Protein 3CT5 (pdb70)

Organism: Bacillus phage phi29 (NCBI:txid2884424)

Structure (mmCIF, N/CA/C/O backbone):
data_3CT5
#
_entry.id   3CT5
#
_cell.length_a   30.947
_cell.length_b   69.226
_cell.length_c   70.791
_cell.angle_alpha   90.00
_cell.angle_beta   90.00
_cell.angle_gamma   90.00
#
_symmetry.space_group_name_H-M   'P 21 21 21'
#
loop_
_entity.id
_entity.type
_entity.pdbx_description
1 polymer 'Morphogenesis protein 1'
2 branched 2-acetamido-2-deoxy-beta-D-glucopyranose-(1-4)-2-acetamido-2-deoxy-beta-D-glucopyranose-(1-4)-2-acetamido-2-deoxy-beta-D-glucopyranose
3 water water
#
loop_
_atom_site.group_PDB
_atom_site.id
_atom_site.type_symbol
_atom_site.label_atom_id
_atom_site.label_alt_id
_atom_site.label_comp_id
_atom_site.label_asym_id
_atom_site.label_entity_id
_atom_site.label_seq_id
_atom_site.pdbx_PDB_ins_code
_atom_site.Cartn_x
_atom_site.Cartn_y
_atom_site.Cartn_z
_atom_site.occupancy
_atom_site.B_iso_or_equiv
_atom_site.auth_seq_id
_atom_site.auth_comp_id
_atom_site.auth_asym_id
_atom_site.auth_atom_id
_atom_site.pdbx_PDB_model_num
ATOM 1 N N . MET A 1 1 ? 0.809 8.044 25.464 1.00 31.75 1 MET A N 1
ATOM 2 C CA . MET A 1 1 ? -0.607 7.996 25.052 1.00 31.97 1 MET A CA 1
ATOM 3 C C . MET A 1 1 ? -0.963 9.382 24.579 1.00 29.99 1 MET A C 1
ATOM 4 O O . MET A 1 1 ? -0.879 10.332 25.338 1.00 30.36 1 MET A O 1
ATOM 9 N N . VAL A 1 2 ? -1.322 9.493 23.302 1.00 27.13 2 VAL A N 1
ATOM 10 C CA . VAL A 1 2 ? -1.800 10.763 22.732 1.00 27.06 2 VAL A CA 1
ATOM 11 C C . VAL A 1 2 ? -2.986 10.469 21.805 1.00 25.22 2 VAL A C 1
ATOM 12 O O . VAL A 1 2 ? -3.126 9.345 21.308 1.00 26.30 2 VAL A O 1
ATOM 16 N N . TYR A 1 3 ? -3.841 11.480 21.581 1.00 25.28 3 TYR A N 1
ATOM 17 C CA . TYR A 1 3 ? -4.925 11.432 20.606 1.00 26.08 3 TYR A CA 1
ATOM 18 C C . TYR A 1 3 ? -4.480 12.070 19.301 1.00 26.50 3 TYR A C 1
ATOM 19 O O . TYR A 1 3 ? -3.973 13.187 19.290 1.00 27.25 3 TYR A O 1
ATOM 28 N N . VAL A 1 4 ? -4.653 11.348 18.200 1.00 25.70 4 VAL A N 1
ATOM 29 C CA . VAL A 1 4 ? -4.248 11.824 16.883 1.00 26.23 4 VAL A CA 1
ATOM 30 C C . VAL A 1 4 ? -5.384 11.443 15.950 1.00 26.12 4 VAL A C 1
ATOM 31 O O . VAL A 1 4 ? -5.599 10.284 15.648 1.00 26.13 4 VAL A O 1
ATOM 35 N N . SER A 1 5 ? -6.090 12.453 15.459 1.00 26.41 5 SER A N 1
ATOM 36 C CA . SER A 1 5 ? -7.296 12.230 14.662 1.00 26.08 5 SER A CA 1
ATOM 37 C C . SER A 1 5 ? -7.732 13.487 13.947 1.00 25.60 5 SER A C 1
ATOM 38 O O . SER A 1 5 ? -7.239 14.572 14.233 1.00 26.20 5 SER A O 1
ATOM 41 N N . ASN A 1 6 ? -8.610 13.326 12.972 1.00 25.76 6 ASN A N 1
ATOM 42 C CA . ASN A 1 6 ? -9.229 14.436 12.256 1.00 25.20 6 ASN A CA 1
ATOM 43 C C . ASN A 1 6 ? -10.598 14.784 12.850 1.00 25.91 6 ASN A C 1
ATOM 44 O O . ASN A 1 6 ? -11.621 14.737 12.168 1.00 26.20 6 ASN A O 1
ATOM 49 N N . LYS A 1 7 ? -10.566 15.176 14.109 1.00 26.95 7 LYS A N 1
ATOM 50 C CA . LYS A 1 7 ? -11.787 15.377 14.899 1.00 28.37 7 LYS A CA 1
ATOM 51 C C . LYS A 1 7 ? -11.474 16.375 16.004 1.00 25.72 7 LYS A C 1
ATOM 52 O O . LYS A 1 7 ? -10.344 16.438 16.496 1.00 27.84 7 LYS A O 1
ATOM 58 N N . TYR A 1 8 ? -12.462 17.180 16.401 1.00 25.53 8 TYR A N 1
ATOM 59 C CA . TYR A 1 8 ? -12.211 18.121 17.478 1.00 25.03 8 TYR A CA 1
ATOM 60 C C . TYR A 1 8 ? -12.181 17.383 18.801 1.00 26.00 8 TYR A C 1
ATOM 61 O O . TYR A 1 8 ? -13.041 16.543 19.029 1.00 26.35 8 TYR A O 1
ATOM 70 N N . LEU A 1 9 ? -11.168 17.663 19.616 1.00 25.07 9 LEU A N 1
ATOM 71 C CA . LEU A 1 9 ? -10.954 16.985 20.912 1.00 26.11 9 LEU A CA 1
ATOM 72 C C . LEU A 1 9 ? -11.735 17.667 22.001 1.00 26.33 9 LEU A C 1
ATOM 73 O O . LEU A 1 9 ? -11.925 18.881 21.961 1.00 27.14 9 LEU A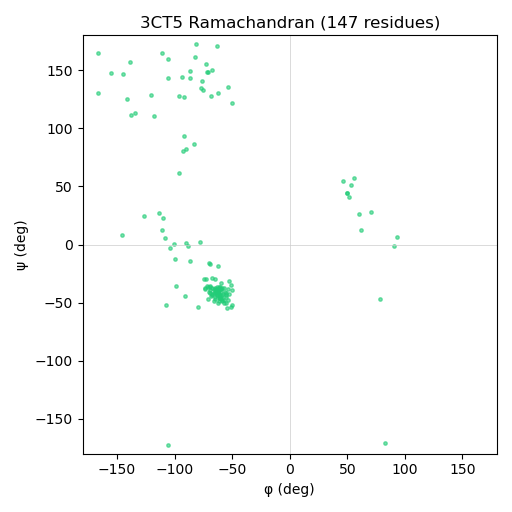 O 1
ATOM 78 N N . THR A 1 10 ? -12.140 16.873 22.981 1.00 26.13 10 THR A N 1
ATOM 79 C CA . THR A 1 10 ? -12.904 17.373 24.108 1.00 25.95 10 THR A CA 1
ATOM 80 C C . THR A 1 10 ? -11.875 17.967 25.024 1.00 25.12 10 THR A C 1
ATOM 81 O O . THR A 1 10 ? -10.653 17.818 24.820 1.00 26.16 10 THR A O 1
ATOM 85 N N . MET A 1 11 ? -12.331 18.635 26.072 1.00 26.88 11 MET A N 1
ATOM 86 C CA . MET A 1 11 ? -11.351 19.163 27.010 1.00 26.72 11 MET A CA 1
ATOM 87 C C . MET A 1 11 ? -10.482 18.093 27.677 1.00 26.94 11 MET A C 1
ATOM 88 O O . MET A 1 11 ? -9.313 18.326 27.962 1.00 27.06 11 MET A O 1
ATOM 93 N N . SER A 1 12 ? -11.074 16.945 27.972 1.00 26.81 12 SER A N 1
ATOM 94 C CA A SER A 1 12 ? -10.329 15.847 28.594 0.50 26.40 12 SER A CA 1
ATOM 95 C CA B SER A 1 12 ? -10.229 15.847 28.594 0.50 27.22 12 SER A CA 1
ATOM 96 C C . SER A 1 12 ? -9.252 15.294 27.671 1.00 27.79 12 SER A C 1
ATOM 97 O O . SER A 1 12 ? -8.163 14.999 28.113 1.00 27.61 12 SER A O 1
ATOM 102 N N . GLU A 1 13 ? -9.583 15.182 26.396 1.00 25.86 13 GLU A N 1
ATOM 103 C CA . GLU A 1 13 ? -8.629 14.676 25.399 1.00 26.69 13 GLU A CA 1
ATOM 104 C C . GLU A 1 13 ? -7.485 15.667 25.213 1.00 26.63 13 GLU A C 1
ATOM 105 O O . GLU A 1 13 ? -6.328 15.267 25.114 1.00 26.57 13 GLU A O 1
ATOM 111 N N . MET A 1 14 ? -7.814 16.958 25.141 1.00 27.27 14 MET A N 1
ATOM 112 C CA . MET A 1 14 ? -6.787 17.994 24.980 1.00 27.18 14 MET A CA 1
ATOM 113 C C . MET A 1 14 ? -5.816 17.968 26.120 1.00 26.65 14 MET A C 1
ATOM 114 O O . MET A 1 14 ? -4.614 18.143 25.959 1.00 28.73 14 MET A O 1
ATOM 119 N N . LYS A 1 15 ? -6.360 17.717 27.306 1.00 28.18 15 LYS A N 1
ATOM 120 C CA . LYS A 1 15 ? -5.493 17.660 28.437 1.00 27.71 15 LYS A CA 1
ATOM 121 C C . LYS A 1 15 ? -4.417 16.551 28.382 1.00 28.68 15 LYS A C 1
ATOM 122 O O . LYS A 1 15 ? -3.290 16.760 28.779 1.00 28.00 15 LYS A O 1
ATOM 128 N N . VAL A 1 16 ? -4.792 15.385 27.877 1.00 27.31 16 VAL A N 1
ATOM 129 C CA . VAL A 1 16 ? -3.795 14.318 27.656 1.00 27.14 16 VAL A CA 1
ATOM 130 C C . VAL A 1 16 ? -2.671 14.791 26.690 1.00 27.65 16 VAL A C 1
ATOM 131 O O . VAL A 1 16 ? -1.489 14.689 26.962 1.00 27.17 16 VAL A O 1
ATOM 135 N N . ASN A 1 17 ? -3.068 15.366 25.564 1.00 26.69 17 ASN A N 1
ATOM 136 C CA . ASN A 1 17 ? -2.072 15.819 24.588 1.00 26.47 17 ASN A CA 1
ATOM 137 C C . ASN A 1 17 ? -1.210 16.946 25.119 1.00 26.71 17 ASN A C 1
ATOM 138 O O . ASN A 1 17 ? -0.021 16.995 24.861 1.00 27.77 17 ASN A O 1
ATOM 143 N N . ALA A 1 18 ? -1.837 17.865 25.851 1.00 26.56 18 ALA A N 1
ATOM 144 C CA . ALA A 1 18 ? -1.122 19.051 26.334 1.00 27.01 18 ALA A CA 1
ATOM 145 C C . ALA A 1 18 ? -0.040 18.675 27.341 1.00 26.94 18 ALA A C 1
ATOM 146 O O . ALA A 1 18 ? 1.047 19.181 27.283 1.00 27.10 18 ALA A O 1
ATOM 148 N N . GLN A 1 19 ? -0.350 17.737 28.251 1.00 26.21 19 GLN A N 1
ATOM 149 C CA . GLN A 1 19 ? 0.705 17.288 29.172 1.00 26.57 19 GLN A CA 1
ATOM 150 C C . GLN A 1 19 ? 1.869 16.619 28.467 1.00 28.05 19 GLN A C 1
ATOM 151 O O . GLN A 1 19 ? 3.022 16.843 28.803 1.00 27.42 19 GLN A O 1
ATOM 157 N N . TYR A 1 20 ? 1.554 15.837 27.431 1.00 27.22 20 TYR A N 1
ATOM 158 C CA . TYR A 1 20 ? 2.610 15.203 26.645 1.00 27.61 20 TYR A CA 1
ATOM 159 C C . TYR A 1 20 ? 3.571 16.234 26.032 1.00 27.17 20 TYR A C 1
ATOM 160 O O . TYR A 1 20 ? 4.794 16.081 26.060 1.00 26.81 20 TYR A O 1
ATOM 169 N N . ILE A 1 21 ? 2.985 17.266 25.421 1.00 26.85 21 ILE A N 1
ATOM 170 C CA . ILE A 1 21 ? 3.774 18.332 24.772 1.00 27.15 21 ILE A CA 1
ATOM 171 C C . ILE A 1 21 ? 4.644 19.036 25.797 1.00 26.98 21 ILE A C 1
ATOM 172 O O . ILE A 1 21 ? 5.810 19.297 25.553 1.00 28.02 21 ILE A O 1
ATOM 177 N N . LEU A 1 22 ? 4.066 19.313 26.957 1.00 27.64 22 LEU A N 1
ATOM 178 C CA . LEU A 1 22 ? 4.851 20.016 27.975 1.00 28.28 22 LEU A CA 1
ATOM 179 C C . LEU A 1 22 ? 6.091 19.210 28.430 1.00 27.32 22 LEU A C 1
ATOM 180 O O . LEU A 1 22 ? 7.200 19.725 28.485 1.00 28.28 22 LEU A O 1
ATOM 185 N N . ASN A 1 23 ? 5.892 17.900 28.647 1.00 27.89 23 ASN A N 1
ATOM 186 C CA . ASN A 1 23 ? 7.012 17.016 29.009 1.00 27.81 23 ASN A CA 1
ATOM 187 C C . ASN A 1 23 ? 8.064 16.995 27.911 1.00 27.87 23 ASN A C 1
ATOM 188 O O . ASN A 1 23 ? 9.267 17.111 28.169 1.00 28.64 23 ASN A O 1
ATOM 193 N N . TYR A 1 24 ? 7.623 16.852 26.643 1.00 26.81 24 TYR A N 1
ATOM 194 C CA . TYR A 1 24 ? 8.569 16.750 25.538 1.00 28.22 24 TYR A CA 1
ATOM 195 C C . TYR A 1 24 ? 9.434 18.034 25.399 1.00 28.05 24 TYR A C 1
ATOM 196 O O . TYR A 1 24 ? 10.681 18.020 25.231 1.00 28.03 24 TYR A O 1
ATOM 205 N N . LEU A 1 25 ? 8.744 19.172 25.376 1.00 27.60 25 LEU A N 1
ATOM 206 C CA . LEU A 1 25 ? 9.444 20.404 25.107 1.00 27.76 25 LEU A CA 1
ATOM 207 C C . LEU A 1 25 ? 10.329 20.898 26.276 1.00 27.49 25 LEU A C 1
ATOM 208 O O . LEU A 1 25 ? 11.366 21.544 26.049 1.00 28.42 25 LEU A O 1
ATOM 213 N N . SER A 1 26 ? 9.912 20.564 27.492 1.00 28.54 26 SER A N 1
ATOM 214 C CA . SER A 1 26 ? 10.735 20.806 28.687 1.00 29.00 26 SER A CA 1
ATOM 215 C C . SER A 1 26 ? 12.115 20.132 28.597 1.00 28.90 26 SER A C 1
ATOM 216 O O . SER A 1 26 ? 13.120 20.713 29.014 1.00 29.81 26 SER A O 1
ATOM 219 N N . SER A 1 27 ? 12.182 18.931 28.015 1.00 28.90 27 SER A N 1
ATOM 220 C CA . SER A 1 27 ? 13.465 18.247 27.793 1.00 29.65 27 SER A CA 1
ATOM 221 C C . SER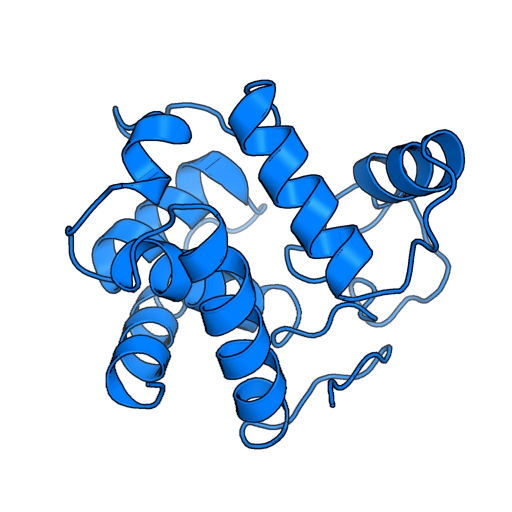 A 1 27 ? 14.329 18.912 26.740 1.00 29.72 27 SER A C 1
ATOM 222 O 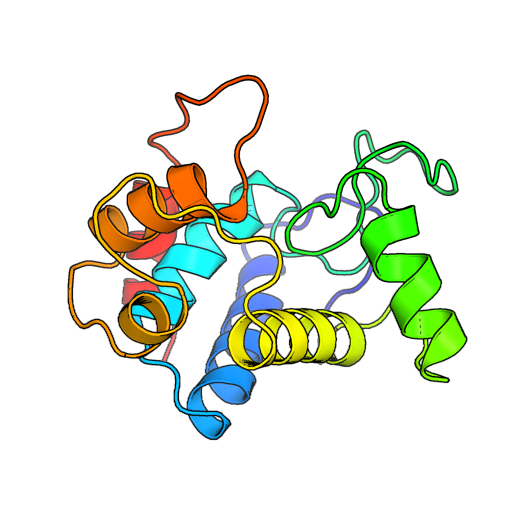O . SER A 1 27 ? 15.531 18.659 26.651 1.00 29.68 27 SER A O 1
ATOM 225 N N . ASN A 1 28 ? 13.714 19.782 25.932 1.00 29.88 28 ASN A N 1
ATOM 226 C CA . ASN A 1 28 ? 14.443 20.468 24.882 1.00 30.90 28 ASN A CA 1
ATOM 227 C C . ASN A 1 28 ? 14.614 21.949 25.157 1.00 31.87 28 ASN A C 1
ATOM 228 O O . ASN A 1 28 ? 14.780 22.754 24.221 1.00 33.76 28 ASN A O 1
ATOM 233 N N . GLY A 1 29 ? 14.533 22.318 26.432 1.00 30.97 29 GLY A N 1
ATOM 234 C CA . GLY A 1 29 ? 14.950 23.633 26.861 1.00 30.71 29 GLY A CA 1
ATOM 235 C C . GLY A 1 29 ? 13.852 24.689 26.899 1.00 29.52 29 GLY A C 1
ATOM 236 O O . GLY A 1 29 ? 14.132 25.851 27.156 1.00 31.55 29 GLY A O 1
ATOM 237 N N . TRP A 1 30 ? 12.594 24.322 26.672 1.00 27.88 30 TRP A N 1
ATOM 238 C CA . TRP A 1 30 ? 11.534 25.346 26.744 1.00 28.16 30 TRP A CA 1
ATOM 239 C C . TRP A 1 30 ? 10.968 25.561 28.167 1.00 28.60 30 TRP A C 1
ATOM 240 O O . TRP A 1 30 ? 10.790 24.603 28.932 1.00 28.19 30 TRP A O 1
ATOM 251 N N . THR A 1 31 ? 10.634 26.806 28.509 1.00 27.52 31 THR A N 1
ATOM 252 C CA . THR A 1 31 ? 9.924 27.071 29.773 1.00 27.30 31 THR A CA 1
ATOM 253 C C . THR A 1 31 ? 8.464 26.634 29.739 1.00 27.34 31 THR A C 1
ATOM 254 O O . THR A 1 31 ? 7.862 26.585 28.658 1.00 26.69 31 THR A O 1
ATOM 258 N N . LYS A 1 32 ? 7.873 26.353 30.902 1.00 26.59 32 LYS A N 1
ATOM 259 C CA . LYS A 1 32 ? 6.483 26.011 31.027 1.00 26.84 32 LYS A CA 1
ATOM 260 C C . LYS A 1 32 ? 5.604 27.149 30.500 1.00 26.45 32 LYS A C 1
ATOM 261 O O . LYS A 1 32 ? 4.572 26.906 29.878 1.00 26.43 32 LYS A O 1
ATOM 267 N N . GLN A 1 33 ? 5.999 28.395 30.798 1.00 25.91 33 GLN A N 1
ATOM 268 C CA . GLN A 1 33 ? 5.229 29.554 30.289 1.00 26.04 33 GLN A CA 1
ATOM 269 C C . GLN A 1 33 ? 5.162 29.624 28.739 1.00 25.79 33 GLN A C 1
ATOM 270 O O . GLN A 1 33 ? 4.091 29.847 28.191 1.00 26.65 33 GLN A O 1
ATOM 276 N N . ALA A 1 34 ? 6.309 29.423 28.105 1.00 26.82 34 ALA A N 1
ATOM 277 C CA . ALA A 1 34 ? 6.420 29.424 26.640 1.00 26.27 34 ALA A CA 1
ATOM 278 C C . ALA A 1 34 ? 5.645 28.263 26.047 1.00 26.58 34 ALA A C 1
ATOM 279 O O . ALA A 1 34 ? 4.911 28.426 25.084 1.00 26.03 34 ALA A O 1
ATOM 281 N N . ILE A 1 35 ? 5.785 27.085 26.630 1.00 26.43 35 ILE A N 1
ATOM 282 C CA . ILE A 1 35 ? 4.990 25.964 26.202 1.00 26.67 35 ILE A CA 1
ATOM 283 C C . ILE A 1 35 ? 3.503 26.250 26.301 1.00 25.70 35 ILE A C 1
ATOM 284 O O . ILE A 1 35 ? 2.761 26.005 25.355 1.00 26.68 35 ILE A O 1
ATOM 289 N N . CYS A 1 36 ? 3.032 26.783 27.434 1.00 25.74 36 CYS A N 1
ATOM 290 C CA . CYS A 1 36 ? 1.588 27.043 27.619 1.00 26.51 36 CYS A CA 1
ATOM 291 C C . CYS A 1 36 ? 1.027 28.151 26.696 1.00 25.38 36 CYS A C 1
ATOM 292 O O . CYS A 1 36 ? -0.082 28.043 26.215 1.00 27.44 36 CYS A O 1
ATOM 295 N N . GLY A 1 37 ? 1.839 29.159 26.481 1.00 26.75 37 GLY A N 1
ATOM 296 C CA . GLY A 1 37 ? 1.539 30.172 25.475 1.00 25.83 37 GLY A CA 1
ATOM 297 C C . GLY A 1 37 ? 1.305 29.528 24.114 1.00 26.96 37 GLY A C 1
ATOM 298 O O . GLY A 1 37 ? 0.315 29.863 23.444 1.00 27.31 37 GLY A O 1
ATOM 299 N N . MET A 1 38 ? 2.173 28.575 23.734 1.00 26.98 38 MET A N 1
ATOM 300 C CA . MET A 1 38 ? 1.975 27.850 22.479 1.00 26.51 38 MET A CA 1
ATOM 301 C C . MET A 1 38 ? 0.769 26.932 22.572 1.00 26.12 38 MET A C 1
ATOM 302 O O . MET A 1 38 ? -0.007 26.841 21.608 1.00 26.90 38 MET A O 1
ATOM 307 N N . LEU A 1 39 ? 0.568 26.227 23.702 1.00 26.52 39 LEU A N 1
ATOM 308 C CA . LEU A 1 39 ? -0.603 25.390 23.853 1.00 25.92 39 LEU A CA 1
ATOM 309 C C . LEU A 1 39 ? -1.943 26.145 23.720 1.00 26.36 39 LEU A C 1
ATOM 310 O O . LEU A 1 39 ? -2.924 25.650 23.154 1.00 26.86 39 LEU A O 1
ATOM 315 N N . GLY A 1 40 ? -1.936 27.374 24.251 1.00 26.99 40 GLY A N 1
ATOM 316 C CA . GLY A 1 40 ? -3.128 28.224 24.157 1.00 26.06 40 GLY A CA 1
ATOM 317 C C . GLY A 1 40 ? -3.473 28.488 22.704 1.00 26.45 40 GLY A C 1
ATOM 318 O O . GLY A 1 40 ? -4.645 28.506 22.318 1.00 27.08 40 GLY A O 1
ATOM 319 N N . ASN A 1 41 ? -2.426 28.639 21.872 1.00 25.71 41 ASN A N 1
ATOM 320 C CA . ASN A 1 41 ? -2.630 28.754 20.437 1.00 26.00 41 ASN A CA 1
ATOM 321 C C . ASN A 1 41 ? -3.077 27.439 19.800 1.00 26.22 41 ASN A C 1
ATOM 322 O O . ASN A 1 41 ? -4.012 27.400 18.996 1.00 26.56 41 ASN A O 1
ATOM 327 N N . MET A 1 42 ? -2.386 26.355 20.146 1.00 26.02 42 MET A N 1
ATOM 328 C CA . MET A 1 42 ? -2.718 25.061 19.541 1.00 27.14 42 MET A CA 1
ATOM 329 C C . MET A 1 42 ? -4.165 24.642 19.827 1.00 26.60 42 MET A C 1
ATOM 330 O O . MET A 1 42 ? -4.800 23.960 19.035 1.00 26.82 42 MET A O 1
ATOM 335 N N . GLN A 1 43 ? -4.682 25.019 21.013 1.00 27.44 43 GLN A N 1
ATOM 336 C CA . GLN A 1 43 ? -6.058 24.699 21.311 1.00 26.35 43 GLN A CA 1
ATOM 337 C C . GLN A 1 43 ? -7.034 25.343 20.302 1.00 27.02 43 GLN A C 1
ATOM 338 O O . GLN A 1 43 ? -7.944 24.674 19.804 1.00 27.85 43 GLN A O 1
ATOM 344 N N . SER A 1 44 ? -6.795 26.616 19.966 1.00 27.24 44 SER A N 1
ATOM 345 C CA . SER A 1 44 ? -7.621 27.288 18.979 1.00 27.95 44 SER A CA 1
ATOM 346 C C . SER A 1 44 ? -7.356 26.758 17.573 1.00 27.83 44 SER A C 1
ATOM 347 O O . SER A 1 44 ? -8.267 26.613 16.754 1.00 28.73 44 SER A O 1
ATOM 350 N N . GLU A 1 45 ? -6.089 26.434 17.273 1.00 27.09 45 GLU A N 1
ATOM 351 C CA . GLU A 1 45 ? -5.779 25.978 15.930 1.00 27.73 45 GLU A CA 1
ATOM 352 C C . GLU A 1 45 ? -6.378 24.605 15.615 1.00 27.54 45 GLU A C 1
ATOM 353 O O . GLU A 1 45 ? -6.861 24.374 14.507 1.00 28.20 45 GLU A O 1
ATOM 359 N N . SER A 1 46 ? -6.250 23.662 16.567 1.00 26.83 46 SER A N 1
ATOM 360 C CA . SER A 1 46 ? -6.493 22.264 16.271 1.00 26.94 46 SER A CA 1
ATOM 361 C C . SER A 1 46 ? -7.106 21.472 17.435 1.00 26.51 46 SER A C 1
ATOM 362 O O . SER A 1 46 ? -7.126 20.260 17.361 1.00 27.32 46 SER A O 1
ATOM 365 N N . THR A 1 47 ? -7.504 22.165 18.502 1.00 26.07 47 THR A N 1
ATOM 366 C CA . THR A 1 47 ? -7.830 21.476 19.756 1.00 26.63 47 THR A CA 1
ATOM 367 C C . THR A 1 47 ? -6.679 20.553 20.156 1.00 26.47 47 THR A C 1
ATOM 368 O O . THR A 1 47 ? -6.887 19.437 20.637 1.00 27.54 47 THR A O 1
ATOM 372 N N . ILE A 1 48 ? -5.457 21.058 19.977 1.00 26.02 48 ILE A N 1
ATOM 373 C CA . ILE A 1 48 ? -4.202 20.349 20.312 1.00 26.61 48 ILE A CA 1
ATOM 374 C C . ILE A 1 48 ? -4.168 18.920 19.736 1.00 26.73 48 ILE A C 1
ATOM 375 O O . ILE A 1 48 ? -3.785 17.967 20.417 1.00 26.81 48 ILE A O 1
ATOM 380 N N . ASN A 1 49 ? -4.586 18.784 18.477 1.00 26.89 49 ASN A N 1
ATOM 381 C CA . ASN A 1 49 ? -4.704 17.507 17.847 1.00 27.06 49 ASN A CA 1
ATOM 382 C C . ASN A 1 49 ? -3.744 17.431 16.640 1.00 27.13 49 ASN A C 1
ATOM 383 O O . ASN A 1 49 ? -3.952 18.080 15.639 1.00 26.93 49 ASN A O 1
ATOM 388 N N . PRO A 1 50 ? -2.682 16.596 16.736 1.00 26.48 50 PRO A N 1
ATOM 389 C CA . PRO A 1 50 ? -1.734 16.489 15.616 1.00 27.03 50 PRO A CA 1
ATOM 390 C C . PRO A 1 50 ? -2.367 15.966 14.340 1.00 27.16 50 PRO A C 1
ATOM 391 O O . PRO A 1 50 ? -1.755 16.101 13.264 1.00 27.47 50 PRO A O 1
ATOM 395 N N . GLY A 1 51 ? -3.532 15.317 14.428 1.00 26.35 51 GLY A N 1
ATOM 396 C CA . GLY A 1 51 ? -4.178 14.716 13.266 1.00 27.01 51 GLY A CA 1
ATOM 397 C C . GLY A 1 51 ? -5.146 15.601 12.498 1.00 26.57 51 GLY A C 1
ATOM 398 O O . GLY A 1 51 ? -5.725 15.159 11.488 1.00 27.61 51 GLY A O 1
ATOM 399 N N . LEU A 1 52 ? -5.298 16.834 12.921 1.00 26.18 52 LEU A N 1
ATOM 400 C CA . LEU A 1 52 ? -6.439 17.613 12.466 1.00 26.45 52 LEU A CA 1
ATOM 401 C C . LEU A 1 52 ? -6.179 18.434 11.226 1.00 26.07 52 LEU A C 1
ATOM 402 O O . LEU A 1 52 ? -5.224 19.236 11.159 1.00 25.79 52 LEU A O 1
ATOM 407 N N . TRP A 1 53 ? -7.036 18.257 10.233 1.00 26.21 53 TRP A N 1
ATOM 408 C CA . TRP A 1 53 ? -7.002 19.078 9.038 1.00 26.09 53 TRP A CA 1
ATOM 409 C C . TRP A 1 53 ? -7.952 20.254 9.171 1.00 25.46 53 TRP A C 1
ATOM 410 O O . TRP A 1 53 ? -9.051 20.108 9.731 1.00 26.02 53 TRP A O 1
ATOM 421 N N . GLN A 1 54 ? -7.584 21.405 8.629 1.00 25.13 54 GLN A N 1
ATOM 422 C CA . GLN A 1 54 ? -8.471 22.568 8.643 1.00 26.37 54 GLN A CA 1
ATOM 423 C C . GLN A 1 54 ? -9.829 22.185 8.046 1.00 25.28 54 GLN A C 1
ATOM 424 O O . GLN A 1 54 ? -9.896 21.521 7.031 1.00 25.33 54 GLN A O 1
ATOM 430 N N . ASN A 1 55 ? -10.895 22.625 8.713 1.00 26.14 55 ASN A N 1
ATOM 431 C CA . ASN A 1 55 ? -12.280 22.303 8.332 1.00 25.70 55 ASN A CA 1
ATOM 432 C C . ASN A 1 55 ? -12.587 20.824 8.381 1.00 25.59 55 ASN A 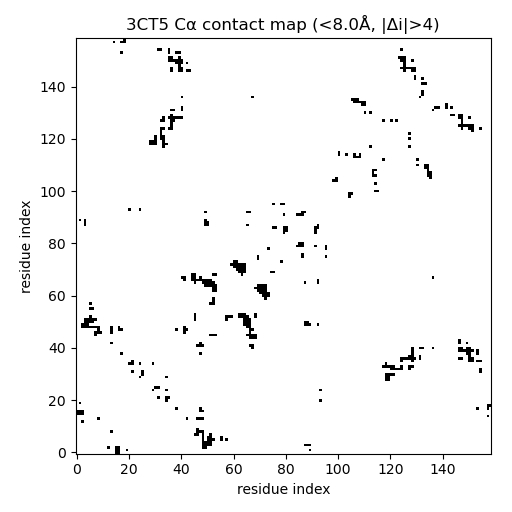C 1
ATOM 433 O O . ASN A 1 55 ? -13.635 20.406 7.860 1.00 25.00 55 ASN A O 1
ATOM 438 N N . LEU A 1 56 ? -11.706 20.023 8.992 1.00 25.37 56 LEU A N 1
ATOM 439 C CA . LEU A 1 56 ? -11.819 18.557 8.940 1.00 24.91 56 LEU A CA 1
ATOM 440 C C . LEU A 1 56 ? -11.751 18.077 7.501 1.00 25.04 56 LEU A C 1
ATOM 441 O O . LEU A 1 56 ? -12.275 17.000 7.163 1.00 26.33 56 LEU A O 1
ATOM 446 N N . ASP A 1 57 ? -11.090 18.857 6.641 1.00 25.77 57 ASP A N 1
ATOM 447 C CA . ASP A 1 57 ? -10.982 18.508 5.234 1.00 26.13 57 ASP A CA 1
ATOM 448 C C . ASP A 1 57 ? -9.722 17.641 4.969 1.00 26.27 57 ASP A C 1
ATOM 449 O O . ASP A 1 57 ? -8.671 18.124 4.519 1.00 25.26 57 ASP A O 1
ATOM 454 N N . GLU A 1 58 ? -9.856 16.347 5.233 1.00 26.21 58 GLU A N 1
ATOM 455 C CA . GLU A 1 58 ? -8.727 15.417 5.164 1.00 26.21 58 GLU A CA 1
ATOM 456 C C . GLU A 1 58 ? -8.143 15.324 3.761 1.00 25.70 58 GLU A C 1
ATOM 457 O O . GLU A 1 58 ? -8.885 15.164 2.768 1.00 25.89 58 GLU A O 1
ATOM 463 N N . GLY A 1 59 ? -6.821 15.460 3.646 1.00 25.46 59 GLY A N 1
ATOM 464 C CA . GLY A 1 59 ? -6.181 15.315 2.355 1.00 26.28 59 GLY A CA 1
ATOM 465 C C . GLY A 1 59 ? -6.027 16.577 1.531 1.00 26.20 59 GLY A C 1
ATOM 466 O O . GLY A 1 59 ? -5.491 16.537 0.424 1.00 27.31 59 GLY A O 1
ATOM 467 N N . ASN A 1 60 ? -6.515 17.700 2.052 1.00 26.42 60 ASN A N 1
ATOM 468 C CA . ASN A 1 60 ? -6.340 18.959 1.345 1.00 27.01 60 ASN A CA 1
ATOM 469 C C . ASN A 1 60 ? -5.067 19.610 1.845 1.00 27.26 60 ASN A C 1
ATOM 470 O O . ASN A 1 60 ? -5.072 20.350 2.841 1.00 27.96 60 ASN A O 1
ATOM 475 N N . THR A 1 61 ? -3.974 19.349 1.137 1.00 27.71 61 THR A N 1
ATOM 476 C CA . THR A 1 61 ? -2.648 19.855 1.595 1.00 27.51 61 THR A CA 1
ATOM 477 C C . THR A 1 61 ? -2.408 21.345 1.312 1.00 27.42 61 THR A C 1
ATOM 478 O O . THR A 1 61 ? -1.348 21.854 1.642 1.00 28.25 61 THR A O 1
ATOM 482 N N . SER A 1 62 ? -3.371 22.059 0.740 1.00 27.14 62 SER A N 1
ATOM 483 C CA . SER A 1 62 ? -3.228 23.495 0.567 1.00 27.49 62 SER A CA 1
ATOM 484 C C . SER A 1 62 ? -3.685 24.266 1.788 1.00 28.48 62 SER A C 1
ATOM 485 O O . SER A 1 62 ? -3.464 25.474 1.886 1.00 29.89 62 SER A O 1
ATOM 488 N N . LEU A 1 63 ? -4.400 23.573 2.675 1.00 27.61 63 LEU A N 1
ATOM 489 C CA . LEU A 1 63 ? -4.982 24.194 3.865 1.00 28.89 63 LEU A CA 1
ATOM 490 C C . LEU A 1 63 ? -4.169 23.786 5.118 1.00 27.56 63 LEU A C 1
ATOM 491 O O . LEU A 1 63 ? -3.142 23.096 4.997 1.00 26.57 63 LEU A O 1
ATOM 496 N N . GLY A 1 64 ? -4.674 24.161 6.288 1.00 27.11 64 GLY A N 1
ATOM 497 C CA . GLY A 1 64 ? -3.958 23.882 7.550 1.00 26.86 64 GLY A CA 1
ATOM 498 C C . GLY A 1 64 ? -3.949 22.413 7.955 1.00 26.29 64 GLY A C 1
ATOM 499 O O . GLY A 1 64 ? -4.893 21.642 7.701 1.00 26.54 64 GLY A O 1
ATOM 500 N N . PHE A 1 65 ? -2.878 21.994 8.618 1.00 27.06 65 PHE A N 1
ATOM 501 C CA . PHE A 1 65 ? -2.822 20.662 9.210 1.00 26.65 65 PHE A CA 1
ATOM 502 C C . PHE A 1 65 ? -2.042 20.701 10.517 1.00 26.86 65 PHE A C 1
ATOM 503 O O . PHE A 1 65 ? -1.067 21.463 10.655 1.00 27.72 65 PHE A O 1
ATOM 511 N N . GLY A 1 66 ? -2.440 19.871 11.468 1.00 26.46 66 GLY A N 1
ATOM 512 C CA . GLY A 1 66 ? -1.623 19.604 12.668 1.00 26.26 66 GLY A CA 1
ATOM 513 C C . GLY A 1 66 ? -1.744 20.605 13.786 1.00 26.53 66 GLY A C 1
ATOM 514 O O . GLY A 1 66 ? -2.582 21.538 13.757 1.00 26.42 66 GLY A O 1
ATOM 515 N N . LEU A 1 67 ? -0.857 20.444 14.783 1.00 26.28 67 LEU A N 1
ATOM 516 C CA . LEU A 1 67 ? -1.039 21.155 16.061 1.00 26.35 67 LEU A CA 1
ATOM 517 C C . LEU A 1 67 ? -1.220 22.648 15.916 1.00 26.67 67 LEU A C 1
ATOM 518 O O . LEU A 1 67 ? -2.095 23.285 16.550 1.00 26.55 67 LEU A O 1
ATOM 523 N N . VAL A 1 68 ? -0.414 23.238 15.051 1.00 26.50 68 VAL A N 1
ATOM 524 C CA . VAL A 1 68 ? -0.344 24.677 14.863 1.00 26.74 68 VAL A CA 1
ATOM 525 C C . VAL A 1 68 ? -0.966 25.121 13.535 1.00 27.29 68 VAL A C 1
ATOM 526 O O . VAL A 1 68 ? -0.902 26.293 13.189 1.00 27.83 68 VAL A O 1
ATOM 530 N N . GLN A 1 69 ? -1.562 24.156 12.835 1.00 26.67 69 GLN A N 1
ATOM 531 C CA . GLN A 1 69 ? -2.172 24.431 11.505 1.00 27.16 69 GLN A CA 1
ATOM 532 C C . GLN A 1 69 ? -1.187 25.039 10.519 1.00 26.57 69 GLN A C 1
ATOM 533 O O . GLN A 1 69 ? -1.389 26.140 9.977 1.00 27.70 69 GLN A O 1
ATOM 539 N N . TRP A 1 70 ? -0.111 24.296 10.318 1.00 27.05 70 TRP A N 1
ATOM 540 C CA . TRP A 1 70 ? 0.815 24.652 9.209 1.00 27.35 70 TRP A CA 1
ATOM 541 C C . TRP A 1 70 ? -0.025 24.841 7.927 1.00 28.54 70 TRP A C 1
ATOM 542 O O . TRP A 1 70 ? -0.740 23.905 7.540 1.00 27.63 70 TRP A O 1
ATOM 553 N N . THR A 1 71 ? 0.057 26.035 7.328 1.00 28.72 71 THR A N 1
ATOM 554 C CA . THR A 1 71 ? -0.773 26.431 6.159 1.00 28.52 71 THR A CA 1
ATOM 555 C C . THR A 1 71 ? 0.144 27.097 5.104 1.00 29.85 71 THR A C 1
ATOM 556 O O . THR A 1 71 ? 0.675 28.190 5.389 1.00 30.82 71 THR A O 1
ATOM 560 N N . PRO A 1 72 ? 0.339 26.462 3.913 1.00 28.81 72 PRO A N 1
ATOM 561 C CA . PRO A 1 72 ? -0.257 25.201 3.495 1.00 28.93 72 PRO A CA 1
ATOM 562 C C . PRO A 1 72 ? 0.340 24.017 4.237 1.00 29.57 72 PRO A C 1
ATOM 563 O O . PRO A 1 72 ? 1.520 24.048 4.574 1.00 30.06 72 PRO A O 1
ATOM 567 N N . ALA A 1 73 ? -0.454 22.971 4.473 1.00 28.37 73 ALA A N 1
ATOM 568 C CA . ALA A 1 73 ? 0.007 21.752 5.123 1.00 28.48 73 ALA A CA 1
ATOM 569 C C . ALA A 1 73 ? 1.252 21.202 4.491 1.00 29.83 73 ALA A C 1
ATOM 570 O O . ALA A 1 73 ? 2.107 20.578 5.162 1.00 30.78 73 ALA A O 1
ATOM 572 N N . SER A 1 74 ? 1.359 21.362 3.178 1.00 29.13 74 SER A N 1
ATOM 573 C CA . SER A 1 74 ? 2.582 20.974 2.502 1.00 30.70 74 SER A CA 1
ATOM 574 C C . SER A 1 74 ? 3.876 21.594 3.134 1.00 29.34 74 SER A C 1
ATOM 575 O O . SER A 1 74 ? 4.895 20.926 3.159 1.00 31.87 74 SER A O 1
ATOM 578 N N . ASN A 1 75 ? 3.805 22.795 3.720 1.00 30.14 75 ASN A N 1
ATOM 579 C CA . ASN A 1 75 ? 4.998 23.382 4.406 1.00 31.56 75 ASN A CA 1
ATOM 580 C C . ASN A 1 75 ? 5.568 22.401 5.434 1.00 31.85 75 ASN A C 1
ATOM 581 O O . ASN A 1 75 ? 6.783 22.315 5.593 1.00 33.43 75 ASN A O 1
ATOM 586 N N . TYR A 1 76 ? 4.698 21.679 6.141 1.00 31.33 76 TYR A N 1
ATOM 587 C CA . TYR A 1 76 ? 5.125 20.629 7.079 1.00 29.94 76 TYR A CA 1
ATOM 588 C C . TYR A 1 76 ? 5.244 19.215 6.494 1.00 29.67 76 TYR A C 1
ATOM 589 O O . TYR A 1 76 ? 6.190 18.471 6.766 1.00 28.31 76 TYR A O 1
ATOM 598 N N . ILE A 1 77 ? 4.255 18.816 5.698 1.00 28.93 77 ILE A N 1
ATOM 599 C CA . ILE A 1 77 ? 4.225 17.467 5.209 1.00 29.83 77 ILE A CA 1
ATOM 600 C C . ILE A 1 77 ? 5.430 17.184 4.306 1.00 29.10 77 ILE A C 1
ATOM 601 O O . ILE A 1 77 ? 6.019 16.132 4.441 1.00 28.40 77 ILE A O 1
ATOM 606 N N . ASN A 1 78 ? 5.774 18.161 3.445 1.00 29.98 78 ASN A N 1
ATOM 607 C CA . ASN A 1 78 ? 6.952 18.056 2.582 1.00 30.04 78 ASN A CA 1
ATOM 608 C C . ASN A 1 78 ? 8.215 17.783 3.440 1.00 28.35 78 ASN A C 1
ATOM 609 O O . ASN A 1 78 ? 9.057 16.940 3.098 1.00 27.83 78 ASN A O 1
ATOM 614 N N . TRP A 1 79 ? 8.334 18.505 4.560 1.00 27.68 79 TRP A N 1
ATOM 615 C CA . TRP A 1 79 ? 9.474 18.373 5.463 1.00 27.37 79 TRP A CA 1
ATOM 616 C C . TRP A 1 79 ? 9.542 17.006 6.144 1.00 27.57 79 TRP A C 1
ATOM 617 O O . TRP A 1 79 ? 10.592 16.356 6.176 1.00 27.63 79 TRP A O 1
ATOM 628 N N . ALA A 1 80 ? 8.420 16.572 6.696 1.00 28.03 80 ALA A N 1
A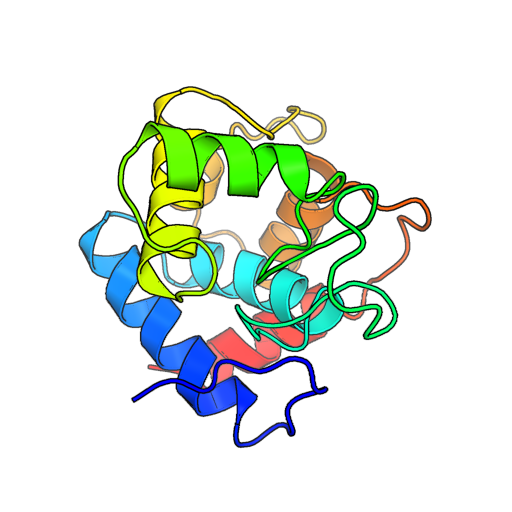TOM 629 C CA . ALA A 1 80 ? 8.368 15.281 7.325 1.00 28.80 80 ALA A CA 1
ATOM 630 C C . ALA A 1 80 ? 8.772 14.174 6.316 1.00 28.23 80 ALA A C 1
ATOM 631 O O . ALA A 1 80 ? 9.616 13.356 6.631 1.00 28.67 80 ALA A O 1
ATOM 633 N N . ASN A 1 81 ? 8.141 14.193 5.136 1.00 30.17 81 ASN A N 1
ATOM 634 C CA . ASN A 1 81 ? 8.412 13.193 4.093 1.00 31.49 81 ASN A CA 1
ATOM 635 C C . ASN A 1 81 ? 9.883 13.261 3.736 1.00 31.15 81 ASN A C 1
ATOM 636 O O . ASN A 1 81 ? 10.539 12.228 3.661 1.00 31.31 81 ASN A O 1
ATOM 641 N N . SER A 1 82 ? 10.418 14.470 3.538 1.00 30.98 82 SER A N 1
ATOM 642 C CA . SER A 1 82 ? 11.834 14.603 3.163 1.00 30.90 82 SER A CA 1
ATOM 643 C C . SER A 1 82 ? 12.755 14.107 4.290 1.00 29.92 82 SER A C 1
ATOM 644 O O . SER A 1 82 ? 13.847 13.580 4.034 1.00 31.89 82 SER A O 1
ATOM 647 N N . GLN A 1 83 ? 12.301 14.230 5.541 1.00 30.32 83 GLN A N 1
ATOM 648 C CA . GLN A 1 83 ? 13.090 13.816 6.714 1.00 29.51 83 GLN A CA 1
ATOM 649 C C . GLN A 1 83 ? 12.916 12.350 7.148 1.00 30.62 83 GLN A C 1
ATOM 650 O O . GLN A 1 83 ? 13.544 11.861 8.108 1.00 30.80 83 GLN A O 1
ATOM 656 N N . GLY A 1 84 ? 12.055 11.652 6.428 1.00 29.72 84 GLY A N 1
ATOM 657 C CA . GLY A 1 84 ? 11.766 10.244 6.717 1.00 30.74 84 GLY A CA 1
ATOM 658 C C . GLY A 1 84 ? 10.978 10.050 7.996 1.00 30.86 84 GLY A C 1
ATOM 659 O O . GLY A 1 84 ? 11.093 9.014 8.643 1.00 32.47 84 GLY A O 1
ATOM 660 N N . LEU A 1 85 ? 10.187 11.067 8.352 1.00 30.36 85 LEU A N 1
ATOM 661 C CA . LEU A 1 85 ? 9.300 11.024 9.522 1.00 30.87 85 LEU A CA 1
ATOM 662 C C . LEU A 1 85 ? 7.857 10.852 9.083 1.00 30.57 85 LEU A C 1
ATOM 663 O O . LEU A 1 85 ? 7.438 11.410 8.071 1.00 31.85 85 LEU A O 1
ATOM 668 N N . PRO A 1 86 ? 7.073 10.088 9.863 1.00 30.51 86 PRO A N 1
ATOM 669 C CA . PRO A 1 86 ? 5.657 9.987 9.562 1.00 29.54 86 PRO A CA 1
ATOM 670 C C . PRO A 1 86 ? 4.968 11.318 9.836 1.00 28.59 86 PRO A C 1
ATOM 671 O O . PRO A 1 86 ? 5.133 11.873 10.918 1.00 29.04 86 PRO A O 1
ATOM 675 N N . TYR A 1 87 ? 4.221 11.853 8.869 1.00 27.86 87 TYR A N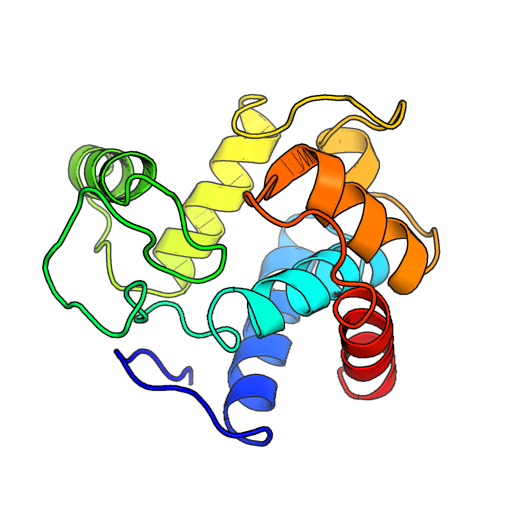 1
ATOM 676 C CA . TYR A 1 87 ? 3.723 13.222 9.063 1.00 28.04 87 TYR A CA 1
ATOM 677 C C . TYR A 1 87 ? 2.615 13.289 10.131 1.00 27.77 87 TYR A C 1
ATOM 678 O O . TYR A 1 87 ? 2.533 14.273 10.890 1.00 28.01 87 TYR A O 1
ATOM 687 N N . LYS A 1 88 ? 1.771 12.258 10.207 1.00 27.52 88 LYS A N 1
ATOM 688 C CA . LYS A 1 88 ? 0.594 12.328 11.096 1.00 28.46 88 LYS A CA 1
ATOM 689 C C . LYS A 1 88 ? 0.955 11.731 12.444 1.00 28.96 88 LYS A C 1
ATOM 690 O O . LYS A 1 88 ? 0.700 10.549 1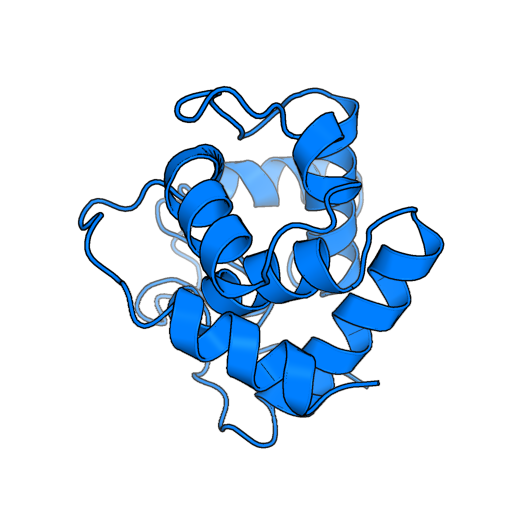2.735 1.00 29.53 88 LYS A O 1
ATOM 696 N N . ASN A 1 89 ? 1.618 12.551 13.244 1.00 28.51 89 ASN A N 1
ATOM 697 C CA . ASN A 1 89 ? 2.354 11.982 14.377 1.00 28.60 89 ASN A CA 1
ATOM 698 C C . ASN A 1 89 ? 2.728 13.114 15.277 1.00 28.06 89 ASN A C 1
ATOM 699 O O . ASN A 1 89 ? 3.279 14.109 14.836 1.00 28.09 89 ASN A O 1
ATOM 704 N N . MET A 1 90 ? 2.438 12.951 16.561 1.00 27.90 90 MET A N 1
ATOM 705 C CA . MET A 1 90 ? 2.769 13.964 17.554 1.00 27.35 90 MET A CA 1
ATOM 706 C C . MET A 1 90 ? 4.247 14.385 17.576 1.00 27.66 90 MET A C 1
ATOM 707 O O . MET A 1 90 ? 4.582 15.553 17.483 1.00 27.26 90 MET A O 1
ATOM 712 N N . ASP A 1 91 ? 5.131 13.394 17.724 1.00 27.40 91 ASP A N 1
ATOM 713 C CA . ASP A 1 91 ? 6.574 13.681 17.805 1.00 27.33 91 ASP A CA 1
ATOM 714 C C . ASP A 1 91 ? 7.089 14.303 16.538 1.00 28.52 91 ASP A C 1
ATOM 715 O O . ASP A 1 91 ? 7.948 15.183 16.592 1.00 27.55 91 ASP A O 1
ATOM 720 N N . SER A 1 92 ? 6.567 13.875 15.389 1.00 27.35 92 SER A N 1
ATOM 721 C CA . SER A 1 92 ? 7.030 14.459 14.146 1.00 27.66 92 SER A CA 1
ATOM 722 C C . SER A 1 92 ? 6.723 15.944 14.098 1.00 26.85 92 SER A C 1
ATOM 723 O O . SER A 1 92 ? 7.555 16.734 13.624 1.00 26.57 92 SER A O 1
ATOM 726 N N . GLU A 1 93 ? 5.521 16.334 14.564 1.00 26.24 93 GLU A N 1
ATOM 727 C CA . GLU A 1 93 ? 5.133 17.738 14.603 1.00 26.83 93 GLU A CA 1
ATOM 728 C C . GLU A 1 93 ? 5.927 18.544 15.634 1.00 26.64 93 GLU A C 1
ATOM 729 O O . GLU A 1 93 ? 6.315 19.670 15.369 1.00 27.09 93 GLU A O 1
ATOM 735 N N . LEU A 1 94 ? 6.193 17.939 16.786 1.00 26.95 94 LEU A N 1
ATOM 736 C CA . LEU A 1 94 ? 7.092 18.608 17.743 1.00 27.16 94 LEU A CA 1
ATOM 737 C C . LEU A 1 94 ? 8.534 18.765 17.222 1.00 26.69 94 LEU A C 1
ATOM 738 O O . LEU A 1 94 ? 9.156 19.806 17.422 1.00 26.92 94 LEU A O 1
ATOM 743 N N . LYS A 1 95 ? 9.008 17.747 16.506 1.00 26.39 95 LYS A N 1
ATOM 744 C CA . LYS A 1 95 ? 10.313 17.879 15.844 1.00 26.67 95 LYS A CA 1
ATOM 745 C C . LYS A 1 95 ? 10.333 19.000 14.821 1.00 26.56 95 LYS A C 1
ATOM 746 O O . LYS A 1 95 ? 11.338 19.688 14.687 1.00 25.50 95 LYS A O 1
ATOM 752 N N . ARG A 1 96 ? 9.237 19.195 14.058 1.00 25.83 96 ARG A N 1
ATOM 753 C CA . ARG A 1 96 ? 9.183 20.357 13.159 1.00 26.56 96 ARG A CA 1
ATOM 754 C C . ARG A 1 96 ? 9.322 21.673 13.908 1.00 26.43 96 ARG A C 1
ATOM 755 O O . ARG A 1 96 ? 10.023 22.571 13.467 1.00 25.93 96 ARG A O 1
ATOM 763 N N . ILE A 1 97 ? 8.629 21.780 15.040 1.00 26.19 97 ILE A N 1
ATOM 764 C CA . ILE A 1 97 ? 8.671 23.030 15.787 1.00 27.10 97 ILE A CA 1
ATOM 765 C C . ILE A 1 97 ? 10.097 23.288 16.312 1.00 27.09 97 ILE A C 1
ATOM 766 O O . ILE A 1 97 ? 10.589 24.407 16.225 1.00 27.48 97 ILE A O 1
ATOM 771 N N . ILE A 1 98 ? 10.749 22.230 16.781 1.00 26.94 98 ILE A N 1
ATOM 772 C CA . ILE A 1 98 ? 12.157 22.343 17.236 1.00 26.87 98 ILE A CA 1
ATOM 773 C C . ILE A 1 98 ? 13.055 22.720 16.070 1.00 26.43 98 ILE A C 1
ATOM 774 O O . ILE A 1 98 ? 13.954 23.573 16.198 1.00 26.76 98 ILE A O 1
ATOM 779 N N . TRP A 1 99 ? 12.795 22.136 14.918 1.00 25.52 99 TRP A N 1
ATOM 780 C CA . TRP A 1 99 ? 13.536 22.485 13.708 1.00 26.00 99 TRP A CA 1
ATOM 781 C C . TRP A 1 99 ? 13.365 23.957 13.359 1.00 25.02 99 TRP A C 1
ATOM 782 O O . TRP A 1 99 ? 14.296 24.628 12.883 1.00 25.20 99 TRP A O 1
ATOM 793 N N . GLU A 1 100 ? 12.146 24.471 13.572 1.00 25.15 100 GLU A N 1
ATOM 794 C CA . GLU A 1 100 ? 11.875 25.870 13.252 1.00 25.35 100 GLU A CA 1
ATOM 795 C C . GLU A 1 100 ? 12.634 26.838 14.166 1.00 25.36 100 GLU A C 1
ATOM 796 O O . GLU A 1 100 ? 13.186 27.842 13.703 1.00 25.86 100 GLU A O 1
ATOM 802 N N . VAL A 1 101 ? 12.667 26.525 15.453 1.00 26.00 101 VAL A N 1
ATOM 803 C CA . VAL A 1 101 ? 13.418 27.386 16.366 1.00 27.55 101 VAL A CA 1
ATOM 804 C C . VAL A 1 101 ? 14.905 27.371 15.999 1.00 26.40 101 VAL A C 1
ATOM 805 O O . VAL A 1 101 ? 15.569 28.402 15.977 1.00 25.87 101 VAL A O 1
ATOM 809 N N . ASN A 1 102 ? 15.433 26.184 15.709 1.00 26.18 102 ASN A N 1
ATOM 810 C CA . ASN A 1 102 ? 16.866 26.064 15.383 1.00 26.38 102 ASN A CA 1
ATOM 811 C C . ASN A 1 102 ? 17.269 26.710 14.079 1.00 26.81 102 ASN A C 1
ATOM 812 O O . ASN A 1 102 ? 18.404 27.132 13.939 1.00 27.36 102 ASN A O 1
ATOM 817 N N . ASN A 1 103 ? 16.371 26.796 13.105 1.00 26.68 103 ASN A N 1
ATOM 818 C CA . ASN A 1 103 ? 16.690 27.327 11.803 1.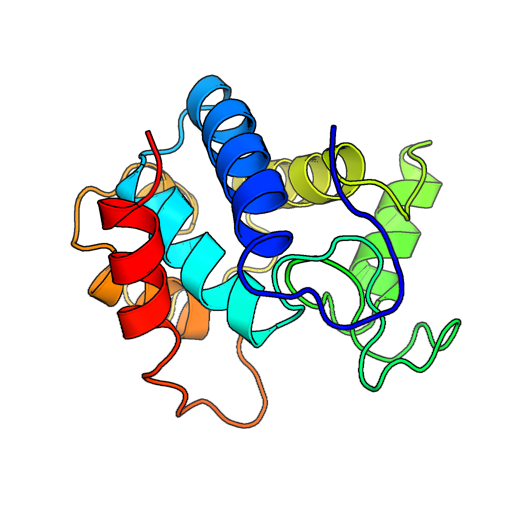00 26.91 103 ASN A CA 1
ATOM 819 C C . ASN A 1 103 ? 16.022 28.677 11.515 1.00 27.74 103 ASN A C 1
ATOM 820 O O . ASN A 1 103 ? 16.035 29.129 10.400 1.00 30.09 103 ASN A O 1
ATOM 825 N N . ASN A 1 104 ? 15.466 29.291 12.549 1.00 28.57 104 ASN A N 1
ATOM 826 C CA . ASN A 1 104 ? 14.714 30.549 12.441 1.00 30.22 104 ASN A CA 1
ATOM 827 C C . ASN A 1 104 ? 13.715 30.519 11.291 1.00 30.54 104 ASN A C 1
ATOM 828 O O . ASN A 1 104 ? 13.725 31.372 10.405 1.00 31.23 104 ASN A O 1
ATOM 833 N N . ALA A 1 105 ? 12.866 29.499 11.313 1.00 28.57 105 ALA A N 1
ATOM 834 C CA . ALA A 1 105 ? 11.787 29.399 10.354 1.00 28.06 105 ALA A CA 1
ATOM 835 C C . ALA A 1 105 ? 10.481 29.741 11.053 1.00 28.01 105 ALA A C 1
ATOM 836 O O . ALA A 1 105 ? 10.368 29.712 12.287 1.00 27.65 105 ALA A O 1
ATOM 838 N N . GLN A 1 106 ? 9.500 30.093 10.224 1.00 27.35 106 GLN A N 1
ATOM 839 C CA . GLN A 1 106 ? 8.095 30.331 10.640 1.00 28.14 106 GLN A CA 1
ATOM 840 C C . GLN A 1 106 ? 7.891 31.695 11.303 1.00 29.06 106 GLN A C 1
ATOM 841 O O . GLN A 1 106 ? 7.027 32.470 10.878 1.00 31.87 106 GLN A O 1
ATOM 847 N N . TRP A 1 107 ? 8.764 32.038 12.226 1.00 28.34 107 TRP A N 1
ATOM 848 C CA . TRP A 1 107 ? 8.640 33.200 13.096 1.00 28.03 107 TRP A CA 1
ATOM 849 C C . TRP A 1 107 ? 8.989 34.492 12.377 1.00 28.13 107 TRP A C 1
ATOM 850 O O . TRP A 1 107 ? 10.045 34.599 11.713 1.00 28.54 107 TRP A O 1
ATOM 861 N N . ILE A 1 108 ? 8.150 35.492 12.570 1.00 26.41 108 ILE A N 1
ATOM 862 C CA . ILE A 1 108 ? 8.466 36.856 12.151 1.00 27.19 108 ILE A CA 1
ATOM 863 C C . ILE A 1 108 ? 8.440 37.720 13.391 1.00 26.02 108 ILE A C 1
ATOM 864 O O . ILE A 1 108 ? 7.487 37.690 14.160 1.00 26.61 108 ILE A O 1
ATOM 869 N N . ASN A 1 109 ? 9.498 38.486 13.594 1.00 26.84 109 ASN A N 1
ATOM 870 C CA . ASN A 1 109 ? 9.680 39.221 14.819 1.00 26.52 109 ASN A CA 1
ATOM 871 C C . ASN A 1 109 ? 8.913 40.531 14.786 1.00 25.99 109 ASN A C 1
ATOM 872 O O . ASN A 1 109 ? 9.454 41.564 14.367 1.00 26.55 109 ASN A O 1
ATOM 877 N N . LEU A 1 110 ? 7.644 40.451 15.182 1.00 25.94 110 LEU A N 1
ATOM 878 C CA . LEU A 1 110 ? 6.714 41.581 15.135 1.00 27.06 110 LEU A CA 1
ATOM 879 C C . LEU A 1 110 ? 6.572 42.234 16.482 1.00 27.54 110 LEU A C 1
ATOM 880 O O . LEU A 1 110 ? 6.030 43.329 16.572 1.00 29.32 110 LEU A O 1
ATOM 885 N N . ARG A 1 111 ? 7.069 41.572 17.526 1.00 28.62 111 ARG A N 1
ATOM 886 C CA . ARG A 1 111 ? 6.847 42.002 18.901 1.00 28.87 111 ARG A CA 1
ATOM 887 C C . ARG A 1 111 ? 8.186 42.151 19.651 1.00 28.01 111 ARG A C 1
ATOM 888 O O . ARG A 1 111 ? 8.223 42.050 20.874 1.00 30.67 111 ARG A O 1
ATOM 896 N N . ASP A 1 112 ? 9.273 42.378 18.915 1.00 28.73 112 ASP A N 1
ATOM 897 C CA . ASP A 1 112 ? 10.614 42.500 19.493 1.00 28.49 112 ASP A CA 1
ATOM 898 C C . ASP A 1 112 ? 10.912 41.333 20.433 1.00 28.51 112 ASP A C 1
ATOM 899 O O . ASP A 1 112 ? 11.422 41.511 21.539 1.00 28.23 112 ASP A O 1
ATOM 904 N N . MET A 1 113 ? 10.558 40.131 19.983 1.00 27.64 113 MET A N 1
ATOM 905 C CA . MET A 1 113 ? 10.932 38.875 20.654 1.00 26.86 113 MET A CA 1
ATOM 906 C C . MET A 1 113 ? 11.241 37.890 19.542 1.00 26.64 113 MET A C 1
ATOM 907 O O . MET A 1 113 ? 10.411 37.690 18.662 1.00 26.82 113 MET A O 1
ATOM 912 N N . THR A 1 114 ? 12.424 37.290 19.567 1.00 27.27 114 THR A N 1
ATOM 913 C CA . THR A 1 114 ? 12.823 36.282 18.611 1.00 27.35 114 THR A CA 1
ATOM 914 C C . THR A 1 114 ? 12.244 34.934 19.075 1.00 27.12 114 THR A C 1
ATOM 915 O O . THR A 1 114 ? 11.867 34.774 20.237 1.00 27.65 114 THR A O 1
ATOM 919 N N . PHE A 1 115 ? 12.170 33.965 18.161 1.00 27.71 115 PHE A N 1
ATOM 920 C CA . PHE A 1 115 ? 11.757 32.606 18.569 1.00 27.42 115 PHE A CA 1
ATOM 921 C C . PHE A 1 115 ? 12.668 32.045 19.701 1.00 27.95 115 PHE A C 1
ATOM 922 O O . PHE A 1 115 ? 12.178 31.464 20.675 1.00 27.26 115 PHE A O 1
ATOM 930 N N . LYS A 1 116 ? 13.980 32.289 19.600 1.00 27.65 116 LYS A N 1
ATOM 931 C CA . LYS A 1 116 ? 14.915 31.803 20.653 1.00 28.84 116 LYS A CA 1
ATOM 932 C C . LYS A 1 116 ? 14.691 32.479 22.011 1.00 28.83 116 LYS A C 1
ATOM 933 O O . LYS A 1 116 ? 14.751 31.830 23.067 1.00 30.01 116 LYS A O 1
ATOM 939 N N . GLU A 1 117 ? 14.390 33.775 21.995 1.00 27.38 117 GLU A N 1
ATOM 940 C CA . GLU A 1 117 ? 13.911 34.427 23.210 1.00 28.51 117 GLU A CA 1
ATOM 941 C C . GLU A 1 117 ? 12.592 33.838 23.743 1.00 27.28 117 GLU A C 1
ATOM 942 O O . GLU A 1 117 ? 12.437 33.579 24.953 1.00 28.69 117 GLU A O 1
ATOM 948 N N . TYR A 1 118 ? 11.622 33.623 22.846 1.00 26.15 118 TYR A N 1
ATOM 949 C CA . TYR A 1 118 ? 10.325 33.117 23.247 1.00 26.58 118 TYR A CA 1
ATOM 950 C C . TYR A 1 118 ? 10.454 31.870 24.134 1.00 26.24 118 TYR A C 1
ATOM 951 O O . TYR A 1 118 ? 9.820 31.784 25.172 1.00 26.70 118 TYR A O 1
ATOM 960 N N . ILE A 1 119 ? 11.212 30.880 23.678 1.00 26.56 119 ILE A N 1
ATOM 961 C CA . ILE A 1 119 ? 11.160 29.578 24.333 1.00 27.44 119 ILE A CA 1
ATOM 962 C C . ILE A 1 119 ? 11.796 29.600 25.732 1.00 27.58 119 ILE A C 1
ATOM 963 O O . ILE A 1 119 ? 11.553 28.706 26.525 1.00 28.00 119 ILE A O 1
ATOM 968 N N . LYS A 1 120 ? 12.569 30.647 26.007 1.00 27.25 120 LYS A N 1
ATOM 969 C CA . LYS A 1 120 ? 13.242 30.811 27.308 1.00 28.09 120 LYS A CA 1
ATOM 970 C C . LYS A 1 120 ? 12.495 31.784 28.201 1.00 28.03 120 LYS A C 1
ATOM 971 O O . LYS A 1 120 ? 12.918 32.026 29.328 1.00 28.15 120 LYS A O 1
ATOM 977 N N . SER A 1 121 ? 11.380 32.333 27.733 1.00 28.26 121 SER A N 1
ATOM 978 C CA . SER A 1 121 ? 10.693 33.435 28.405 1.00 28.03 121 SER A CA 1
ATOM 979 C C . SER A 1 121 ? 9.894 33.021 29.635 1.00 27.84 121 SER A C 1
ATOM 980 O O . SER A 1 121 ? 9.223 31.994 29.660 1.00 27.44 121 SER A O 1
ATOM 983 N N . THR A 1 122 ? 9.949 33.859 30.672 1.00 27.42 122 THR A N 1
ATOM 984 C CA . THR A 1 122 ? 9.067 33.666 31.805 1.00 27.59 122 THR A CA 1
ATOM 985 C C . THR A 1 122 ? 8.046 34.802 31.937 1.00 27.34 122 THR A C 1
ATOM 986 O O . THR A 1 122 ? 7.555 35.093 33.041 1.00 27.90 122 THR A O 1
ATOM 990 N N . LYS A 1 123 ? 7.702 35.440 30.815 1.00 27.51 123 LYS A N 1
ATOM 991 C CA . LYS A 1 123 ? 6.506 36.275 30.795 1.00 27.83 123 LYS A CA 1
ATOM 992 C C . LYS A 1 123 ? 5.281 35.405 31.056 1.00 27.71 123 LYS A C 1
ATOM 993 O O . LYS A 1 123 ? 5.370 34.161 31.103 1.00 27.35 123 LYS A O 1
ATOM 999 N N . THR A 1 124 ? 4.126 36.015 31.250 1.00 26.73 124 THR A N 1
ATOM 1000 C CA . THR A 1 124 ? 2.942 35.216 31.536 1.00 26.52 124 THR A CA 1
ATOM 1001 C C . THR A 1 124 ? 2.533 34.371 30.322 1.00 26.57 124 THR A C 1
ATOM 1002 O O . THR A 1 124 ? 2.798 34.739 29.156 1.00 26.93 124 THR A O 1
ATOM 1006 N N . PRO A 1 125 ? 1.929 33.217 30.591 1.00 25.77 125 PRO A N 1
ATOM 1007 C CA . PRO A 1 125 ? 1.297 32.439 29.517 1.00 26.16 125 PRO A CA 1
ATOM 1008 C C . PRO A 1 125 ? 0.348 33.256 28.633 1.00 26.00 125 PRO A C 1
ATOM 1009 O O . PRO A 1 125 ? 0.338 33.058 27.424 1.00 26.24 125 PRO A O 1
ATOM 1013 N N . ARG A 1 126 ? -0.433 34.179 29.191 1.00 26.62 126 ARG A N 1
ATOM 1014 C CA . ARG A 1 126 ? -1.261 35.043 28.344 1.00 27.03 126 ARG A CA 1
ATOM 1015 C C . ARG A 1 126 ? -0.420 35.908 27.389 1.00 27.15 126 ARG A C 1
ATOM 1016 O O . ARG A 1 126 ? -0.715 35.968 26.174 1.00 26.96 126 ARG A O 1
ATOM 1024 N N . GLU A 1 127 ? 0.615 36.578 27.890 1.00 27.14 127 GLU A N 1
ATOM 1025 C CA . GLU A 1 127 ? 1.427 37.461 27.041 1.00 28.36 127 GLU A CA 1
ATOM 1026 C C . GLU A 1 127 ? 2.116 36.645 25.953 1.00 27.52 127 GLU A C 1
ATOM 1027 O O . GLU A 1 127 ? 2.182 37.057 24.787 1.00 28.37 127 GLU A O 1
ATOM 1033 N N . LEU A 1 128 ? 2.652 35.484 26.343 1.00 26.11 128 LEU A N 1
ATOM 1034 C CA . LEU A 1 128 ? 3.408 34.652 25.394 1.00 26.58 128 LEU A CA 1
ATOM 1035 C C . LEU A 1 128 ? 2.464 34.074 24.367 1.00 26.23 128 LEU A C 1
ATOM 1036 O O . LEU A 1 128 ? 2.840 33.991 23.171 1.00 26.78 128 LEU A O 1
ATOM 1041 N N . ALA A 1 129 ? 1.248 33.721 24.792 1.00 26.41 129 ALA A N 1
ATOM 1042 C CA . ALA A 1 129 ? 0.181 33.329 23.871 1.00 26.78 129 ALA A CA 1
ATOM 1043 C C . ALA A 1 129 ? -0.030 34.398 22.820 1.00 26.41 129 ALA A C 1
ATOM 1044 O O . ALA A 1 129 ? -0.099 34.086 21.631 1.00 26.09 129 ALA A O 1
ATOM 1046 N N . MET A 1 130 ? -0.128 35.650 23.226 1.00 26.63 130 MET A N 1
ATOM 1047 C CA . MET A 1 130 ? -0.399 36.703 22.241 1.00 27.15 130 MET A CA 1
ATOM 1048 C C . MET A 1 130 ? 0.798 36.944 21.296 1.00 27.05 130 MET A C 1
ATOM 1049 O O . MET A 1 130 ? 0.629 37.227 20.097 1.00 27.45 130 MET A O 1
ATOM 1054 N N . ILE A 1 131 ? 2.007 36.822 21.823 1.00 26.73 131 ILE A N 1
ATOM 1055 C CA . ILE A 1 131 ? 3.217 36.921 21.038 1.00 26.83 131 ILE A CA 1
ATOM 1056 C C . ILE A 1 131 ? 3.296 35.776 20.023 1.00 26.61 131 ILE A C 1
ATOM 1057 O O . ILE A 1 131 ? 3.614 36.005 18.852 1.00 28.01 131 ILE A O 1
ATOM 1062 N N . PHE A 1 132 ? 3.046 34.547 20.458 1.00 25.67 132 PHE A N 1
ATOM 1063 C CA . PHE A 1 132 ? 3.118 33.412 19.547 1.00 25.95 132 PHE A CA 1
ATOM 1064 C C . PHE A 1 132 ? 2.057 33.559 18.443 1.00 25.55 132 PHE A C 1
ATOM 1065 O O . PHE A 1 132 ? 2.323 33.291 17.265 1.00 25.42 132 PHE A O 1
ATOM 1073 N N . LEU A 1 133 ? 0.865 34.042 18.806 1.00 25.43 133 LEU A N 1
ATOM 1074 C CA . LEU A 1 133 ? -0.181 34.322 17.825 1.00 27.05 133 LEU A CA 1
ATOM 1075 C C . LEU A 1 133 ? 0.309 35.275 16.744 1.00 26.56 133 LEU A C 1
ATOM 1076 O O . LEU A 1 133 ? 0.148 35.000 15.559 1.00 27.15 133 LEU A O 1
ATOM 1081 N N . ALA A 1 134 ? 0.905 36.382 17.151 1.00 26.21 134 ALA A N 1
ATOM 1082 C CA . ALA A 1 134 ? 1.328 37.426 16.225 1.00 25.70 134 ALA A CA 1
ATOM 1083 C C . ALA A 1 134 ? 2.570 37.092 15.424 1.00 25.27 134 ALA A C 1
ATOM 1084 O O . ALA A 1 134 ? 2.742 37.578 14.300 1.00 25.24 134 ALA A O 1
ATOM 1086 N N . SER A 1 135 ? 3.450 36.269 16.007 1.00 25.50 135 SER A N 1
ATOM 1087 C CA . SER A 1 135 ? 4.764 36.021 15.423 1.00 25.49 135 SER A CA 1
ATOM 1088 C C . SER A 1 135 ? 4.848 34.745 14.640 1.00 25.78 135 SER A C 1
ATOM 1089 O O . SER A 1 135 ? 5.550 34.684 13.643 1.00 26.00 135 SER A O 1
ATOM 1092 N N . TYR A 1 136 ? 4.139 33.721 15.103 1.00 25.33 136 TYR A N 1
ATOM 1093 C CA . TYR A 1 136 ? 4.227 32.376 14.510 1.00 26.14 136 TYR A CA 1
ATOM 1094 C C . TYR A 1 136 ? 2.956 32.031 13.715 1.00 26.64 136 TYR A C 1
ATOM 1095 O O . TYR A 1 136 ? 3.028 31.614 12.561 1.00 26.43 136 TYR A O 1
ATOM 1104 N N . GLU A 1 137 ? 1.783 32.172 14.333 1.00 26.33 137 GLU A N 1
ATOM 1105 C CA . GLU A 1 137 ? 0.566 31.628 13.713 1.00 27.05 137 GLU A CA 1
ATOM 1106 C C . GLU A 1 137 ? 0.036 32.543 12.628 1.00 27.27 137 GLU A C 1
ATOM 1107 O O . GLU A 1 137 ? -0.146 32.088 11.489 1.00 28.18 137 GLU A O 1
ATOM 1113 N N . ARG A 1 138 ? -0.187 33.803 12.959 1.00 27.66 138 ARG A N 1
ATOM 1114 C CA . ARG A 1 138 ? -0.576 34.845 11.987 1.00 30.10 138 ARG A CA 1
ATOM 1115 C C . ARG A 1 138 ? -1.819 34.509 11.115 1.00 30.90 138 ARG A C 1
ATOM 1116 O O . ARG A 1 138 ? -1.770 34.633 9.884 1.00 31.75 138 ARG A O 1
ATOM 1124 N N . PRO A 1 139 ? -2.934 34.110 11.748 1.00 32.28 139 PRO A N 1
ATOM 1125 C CA . PRO A 1 139 ? -4.156 33.822 10.997 1.00 33.52 139 PRO A CA 1
ATOM 1126 C C . PRO A 1 139 ? -4.875 35.109 10.525 1.00 33.70 139 PRO A C 1
ATOM 1127 O O . PRO A 1 139 ? -4.446 36.217 10.851 1.00 33.96 139 PRO A O 1
ATOM 1131 N N A ALA A 1 140 ? -5.786 34.887 9.563 0.70 34.96 140 ALA A N 1
ATOM 1132 N N B ALA A 1 140 ? -6.082 34.983 9.990 0.30 33.87 140 ALA A N 1
ATOM 1133 C CA A ALA A 1 140 ? -6.461 35.954 8.824 0.70 34.81 140 ALA A CA 1
ATOM 1134 C CA B ALA A 1 140 ? -6.915 36.164 9.679 0.30 33.34 140 ALA A CA 1
ATOM 1135 C C A ALA A 1 140 ? -7.195 36.825 9.815 0.70 34.35 140 ALA A C 1
ATOM 1136 C C B ALA A 1 140 ? -6.918 37.334 10.708 0.30 32.85 140 ALA A C 1
ATOM 1137 O O A ALA A 1 140 ? -7.244 38.035 9.638 0.70 35.15 140 ALA A O 1
ATOM 1138 O O B ALA A 1 140 ? -6.708 38.491 10.338 0.30 32.79 140 ALA A O 1
ATOM 1141 N N A ASN A 1 141 ? -7.756 36.198 10.853 0.70 33.34 141 ASN A N 1
ATOM 1142 N N B ASN A 1 141 ? -7.134 37.041 11.988 0.30 32.07 141 ASN A N 1
ATOM 1143 C CA A ASN A 1 141 ? -8.304 36.933 11.981 0.70 32.72 141 ASN A CA 1
ATOM 1144 C CA B ASN A 1 141 ? -7.467 38.100 12.953 0.30 31.37 141 ASN A CA 1
ATOM 1145 C C A ASN A 1 141 ? -7.275 36.987 13.105 0.70 32.07 141 ASN A C 1
ATOM 1146 C C B ASN A 1 141 ? -6.524 38.234 14.163 0.30 30.30 141 ASN A C 1
ATOM 1147 O O A ASN A 1 141 ? -6.970 35.957 13.716 0.70 31.89 141 ASN A O 1
ATOM 1148 O O B ASN A 1 141 ? -6.320 37.269 14.894 0.30 29.13 141 ASN A O 1
ATOM 1157 N N A PRO A 1 142 ? -6.742 38.190 13.392 0.50 30.84 142 PRO A N 1
ATOM 1158 N N B PRO A 1 142 ? -5.980 39.451 14.396 0.50 29.73 142 PRO A N 1
ATOM 1159 C CA A PRO A 1 142 ? -5.749 38.318 14.458 0.50 30.89 142 PRO A CA 1
ATOM 1160 C CA B PRO A 1 142 ? -4.907 39.759 15.355 0.50 28.81 142 PRO A CA 1
ATOM 1161 C C A PRO A 1 142 ? -6.354 38.468 15.862 0.50 30.98 142 PRO A C 1
ATOM 1162 C C B PRO A 1 142 ? -5.363 39.868 16.819 0.50 28.17 142 PRO A C 1
ATOM 1163 O O A PRO A 1 142 ? -5.613 38.439 16.846 0.50 30.96 142 PRO A O 1
ATOM 1164 O O B PRO A 1 142 ? -4.537 39.753 17.727 0.50 28.77 142 PRO A O 1
ATOM 1171 N N A ASN A 1 143 ? -7.683 38.608 15.960 0.70 30.99 143 ASN A N 1
ATOM 1172 N N B ASN A 1 143 ? -6.638 39.928 17.041 0.30 27.08 143 ASN A N 1
ATOM 1173 C CA A ASN A 1 143 ? -8.324 38.910 17.238 0.70 31.12 143 ASN A CA 1
ATOM 1174 C CA B ASN A 1 143 ? -7.122 40.172 18.348 0.30 26.46 143 ASN A CA 1
ATOM 1175 C C A ASN A 1 143 ? -8.900 37.671 17.881 0.70 30.68 143 ASN A C 1
ATOM 1176 C C B ASN A 1 143 ? -7.725 38.862 18.768 0.30 26.72 143 ASN A C 1
ATOM 1177 O O A ASN A 1 143 ? -10.083 37.340 17.706 0.70 31.07 143 ASN A O 1
ATOM 1178 O O B ASN A 1 143 ? -8.828 38.528 18.432 0.30 27.32 143 ASN A O 1
ATOM 1187 N N A GLN A 1 144 ? -8.044 36.960 18.603 0.70 30.08 144 GLN A N 1
ATOM 1188 N N B GLN A 1 144 ? -6.905 38.068 19.441 0.30 26.71 144 GLN A N 1
ATOM 1189 C CA A GLN A 1 144 ? -8.434 35.727 19.263 0.70 29.23 144 GLN A CA 1
ATOM 1190 C CA B GLN A 1 144 ? -7.432 36.778 19.909 0.30 27.37 144 GLN A CA 1
ATOM 1191 C C A GLN A 1 144 ? -7.913 35.709 20.695 0.70 28.55 144 GLN A C 1
ATOM 1192 C C B GLN A 1 144 ? -7.184 36.499 21.386 0.30 27.92 144 GLN A C 1
ATOM 1193 O O A GLN A 1 144 ? -7.090 34.868 21.044 0.70 28.22 144 GLN A O 1
ATOM 1194 O O B GLN A 1 144 ? -6.312 35.701 21.782 0.30 27.82 144 GLN A O 1
ATOM 1205 N N A PRO A 1 145 ? -8.395 36.647 21.541 0.70 28.71 145 PRO A N 1
ATOM 1206 N N B PRO A 1 145 ? -7.998 37.155 22.206 0.30 28.80 145 PRO A N 1
ATOM 1207 C CA A PRO A 1 145 ? -7.883 36.800 22.917 0.70 27.97 145 PRO A CA 1
ATOM 1208 C CA B PRO A 1 145 ? -8.149 37.018 23.628 0.30 28.99 145 PRO A CA 1
ATOM 1209 C C A PRO A 1 145 ? -8.084 35.565 23.808 0.70 27.33 145 PRO A C 1
ATOM 1210 C C B PRO A 1 145 ? -8.179 35.552 24.050 0.30 28.84 145 PRO A C 1
ATOM 1211 O O A PRO A 1 145 ? -7.413 35.409 24.808 0.70 26.79 145 PRO A O 1
ATOM 1212 O O B PRO A 1 145 ? -7.410 35.176 24.935 0.30 28.35 145 PRO A O 1
ATOM 1219 N N A GLU A 1 146 ? -9.010 34.713 23.427 0.50 28.12 146 GLU A N 1
ATOM 1220 N N B GLU A 1 146 ? -8.996 34.725 23.452 0.50 29.31 146 GLU A N 1
ATOM 1221 C CA A GLU A 1 146 ? -9.223 33.433 24.043 0.50 28.36 146 GLU A CA 1
ATOM 1222 C CA B GLU A 1 146 ? -9.253 33.430 24.015 0.50 29.36 146 GLU A CA 1
ATOM 1223 C C A GLU A 1 146 ? -7.943 32.542 24.055 0.50 27.95 146 GLU A C 1
ATOM 1224 C C B GLU A 1 146 ? -7.956 32.540 24.044 0.50 28.58 146 GLU A C 1
ATOM 1225 O O A GLU A 1 146 ? -7.749 31.743 24.913 0.50 28.11 146 GLU A O 1
ATOM 1226 O O B GLU A 1 146 ? -7.759 31.748 24.910 0.50 28.68 146 GLU A O 1
ATOM 1237 N N . ARG A 1 147 ? -7.086 32.693 23.060 1.00 27.79 147 ARG A N 1
ATOM 1238 C CA . ARG A 1 147 ? -5.794 31.979 23.119 1.00 27.53 147 ARG A CA 1
ATOM 1239 C C . ARG A 1 147 ? -4.991 32.240 24.413 1.00 27.48 147 ARG A C 1
ATOM 1240 O O . ARG A 1 147 ? -4.303 31.336 24.940 1.00 27.22 147 ARG A O 1
ATOM 1248 N N . GLY A 1 148 ? -5.066 33.465 24.946 1.00 27.02 148 GLY A N 1
ATOM 1249 C CA . GLY A 1 148 ? -4.404 33.805 26.205 1.00 27.29 148 GLY A CA 1
ATOM 1250 C C . GLY A 1 148 ? -5.107 33.205 27.414 1.00 27.47 148 GLY A C 1
ATOM 1251 O O . GLY A 1 148 ? -4.431 32.736 28.322 1.00 26.05 148 GLY A O 1
ATOM 1252 N N . ASP A 1 149 ? -6.443 33.178 27.383 1.00 26.89 149 ASP A N 1
ATOM 1253 C CA . ASP A 1 149 ? -7.236 32.544 28.446 1.00 27.42 149 ASP A CA 1
ATOM 1254 C C . ASP A 1 149 ? -6.826 31.066 28.465 1.00 27.50 149 ASP A C 1
ATOM 1255 O O . ASP A 1 149 ? -6.514 30.473 29.511 1.00 27.12 149 ASP A O 1
ATOM 1260 N N . GLN A 1 150 ? -6.769 30.485 27.270 1.00 26.76 150 GLN A N 1
ATOM 1261 C CA . GLN A 1 150 ? -6.448 29.077 27.145 1.00 27.56 150 GLN A CA 1
ATOM 1262 C C . GLN A 1 150 ? -5.058 28.732 27.652 1.00 27.40 150 GLN A C 1
ATOM 1263 O O . GLN A 1 150 ? -4.895 27.725 28.335 1.00 26.84 150 GLN A O 1
ATOM 1269 N N . ALA A 1 151 ? -4.074 29.589 27.359 1.00 26.59 151 ALA A N 1
ATOM 1270 C CA . ALA A 1 151 ? -2.694 29.453 27.828 1.00 27.16 151 ALA A CA 1
ATOM 1271 C C . ALA A 1 151 ? -2.616 29.409 29.344 1.00 26.54 151 ALA A C 1
ATOM 1272 O O . ALA A 1 151 ? -1.826 28.652 29.927 1.00 26.96 151 ALA A O 1
ATOM 1274 N N . GLU A 1 152 ? -3.394 30.289 29.973 1.00 26.39 152 GLU A N 1
ATOM 1275 C CA . GLU A 1 152 ? -3.414 30.378 31.428 1.00 26.85 152 GLU A CA 1
ATOM 1276 C C . GLU A 1 152 ? -4.087 29.140 32.006 1.00 26.46 152 GLU A C 1
ATOM 1277 O O . GLU A 1 152 ? -3.631 28.634 33.048 1.00 26.80 152 GLU A O 1
ATOM 1283 N N . TYR A 1 153 ? -5.182 28.702 31.365 1.00 27.09 153 TYR A N 1
ATOM 1284 C CA . TYR A 1 153 ? -5.886 27.447 31.690 1.00 27.55 153 TYR A CA 1
ATOM 1285 C C . TYR A 1 153 ? -4.891 26.272 31.730 1.00 27.88 153 TYR A C 1
ATOM 1286 O O . TYR A 1 153 ? -4.790 25.572 32.745 1.00 28.03 153 TYR A O 1
ATOM 1295 N N . TRP A 1 154 ? -4.113 26.079 30.670 1.00 27.44 154 TRP A N 1
ATOM 1296 C CA . TRP A 1 154 ? -3.096 25.005 30.669 1.00 27.03 154 TRP A CA 1
ATOM 1297 C C . TRP A 1 154 ? -1.977 25.187 31.699 1.00 27.29 154 TRP A C 1
ATOM 1298 O O . TRP A 1 154 ? -1.532 24.216 32.345 1.00 27.68 154 TRP A O 1
ATOM 1309 N N . TYR A 1 155 ? -1.520 26.415 31.887 1.00 27.78 155 TYR A N 1
ATOM 1310 C CA . TYR A 1 155 ? -0.539 26.714 32.934 1.00 28.00 155 TYR A CA 1
ATOM 1311 C C . TYR A 1 155 ? -1.012 26.273 34.325 1.00 28.33 155 TYR A C 1
ATOM 1312 O O . TYR A 1 155 ? -0.239 25.702 35.080 1.00 28.61 155 TYR A O 1
ATOM 1321 N N . LYS A 1 156 ? -2.287 26.521 34.610 1.00 27.37 156 LYS A N 1
ATOM 1322 C CA . LYS A 1 156 ? -2.900 26.182 35.890 1.00 29.45 156 LYS A CA 1
ATOM 1323 C C . LYS A 1 156 ? -3.141 24.681 36.036 1.00 29.41 156 LYS A C 1
ATOM 1324 O O . LYS A 1 156 ? -3.009 24.125 37.131 1.00 28.89 156 LYS A O 1
ATOM 1330 N N . ASN A 1 157 ? -3.523 24.030 34.944 1.00 30.47 157 ASN A N 1
ATOM 1331 C CA . ASN A 1 157 ? -4.101 22.694 35.024 1.00 31.19 157 ASN A CA 1
ATOM 1332 C C . ASN A 1 157 ? -3.187 21.533 34.627 1.00 31.70 157 ASN A C 1
ATOM 1333 O O . ASN A 1 157 ? -3.605 20.369 34.748 1.00 33.53 157 ASN A O 1
ATOM 1338 N N . LEU A 1 158 ? -1.962 21.853 34.189 1.00 30.89 158 LEU A N 1
ATOM 1339 C CA . LEU A 1 158 ? -0.909 20.854 33.887 1.00 31.16 158 LEU A CA 1
ATOM 1340 C C . LEU A 1 158 ? 0.254 20.910 34.891 1.00 32.57 158 LEU A C 1
ATOM 1341 O O . LEU A 1 158 ? 0.408 21.898 35.621 1.00 31.20 158 LEU A O 1
ATOM 1346 N N . SER A 1 159 ? 1.089 19.869 34.901 1.00 34.15 159 SER A N 1
ATOM 1347 C CA . SER A 1 159 ? 2.259 19.817 35.785 1.00 36.01 159 SER A CA 1
ATOM 1348 C C . SER A 1 159 ? 3.570 20.110 35.047 1.00 37.29 159 SER A C 1
ATOM 1349 O O . SER A 1 159 ? 3.986 21.278 34.998 1.00 38.05 159 SER A O 1
#

Radius of gyration: 14.12 Å; Cα contacts (8 Å, |Δi|>4): 285; chains: 1; bounding box: 30×34×35 Å

Solvent-accessible surface area: 7365 Å² total; per-residue (Å²): 174,49,82,53,38,43,137,116,12,80,84,86,44,9,95,43,0,0,48,68,0,5,82,52,0,56,100,70,36,12,31,61,33,0,0,0,0,0,0,0,0,0,18,43,32,1,24,0,0,0,2,2,7,62,112,69,60,115,54,45,61,73,50,0,0,0,0,2,23,8,82,51,0,30,76,0,15,90,30,0,94,97,109,69,39,81,64,97,49,6,47,1,0,0,83,22,0,37,90,0,7,94,87,111,22,58,19,84,73,98,134,136,14,57,2,120,96,0,15,115,14,102,93,66,6,108,74,0,0,63,20,0,7,16,0,3,26,94,43,115,83,88,116,26,88,73,5,0,78,37,0,52,91,0,74,163,48,11,113

Foldseek 3Di:
DAAAAADADDVVRLLVLLQVQQVVVVVVQFDLLLSLLLSLQLCVVGVQHQRHWVVSPPPQQQWFGGSLGPHSVCVQVVVCVVVVHDRRDSVSVVVVVVVCLVVVPQFDCPPVAGSVNSRNDPDGSLVSNLRCCVTHRPDDDNDDNSSSVRSVVSSVPYD

Nearest PDB structures (foldseek):
  3ct5-assembly1_A  TM=1.006E+00  e=2.673E-30  unclassified
  3csq-assembly3_C  TM=1.001E+00  e=2.907E-28  unclassified
  3csq-assembly4_D  TM=9.981E-01  e=1.558E-27  unclassified
  6p8h-assembly1_A  TM=2.598E-01  e=2.479E+00  Homo sapiens

B-factor: mean 28.96, std 3.48, range [20.86, 47.79]

CATH classification: 1.10.530.10

InterPro domains:
  IPR011055 Duplicated hybrid motif [G3DSA:2.70.70.10] (166-333)
  IPR011055 Duplicated hybrid motif [SSF51261] (246-288)
  IPR041219 Phage tail lysozyme [PF18013] (17-158)

GO terms:
  GO:0098004 virus tail fiber assembly (P, IDA)
  GO:0098023 virus tail, tip (C, IDA)

Secondary structure (DSSP, 8-state):
----SSSPPPHHHHHHHHHHHHHHHHTTT--HHHHHHHHHHHHHHHTT-TTPBGGG-TT-TTS-BTTTTBSSTHHHHHHHHHHT--SSSHHHHHHHHHHHHHHT-S---SSS--HHHHHH--S-HHHHHHHHIIIII--S----THHHHHHHHHHHH--

Sequence (159 aa):
MVYVSNKYLTMSSEMKVNAQYILNYLSSNGWTKQAICGMLGNMQSESTINPGLWQNLDEGNTSLGFGLVQWTPASNYINWANSQGLPYKNMDSELKRIIWEVNNNAQWINLRDMTFKEYIKSTKTPRELAMIFLASYERPAANNPPNNQQPPEERGDQAEYWYKNLS